Protein AF-A0A961ISQ4-F1 (afdb_monomer_lite)

Foldseek 3Di:
DFKWAFQVHRVAIWADPDPVAQWIQGPNDIDGLWVNNVVVCVVVPHPDPTDDSQQTIDGPRHGNVVVVVVVD

Sequence (72 aa):
NSILYFSKNNSITSIVEDANSNRIIFDGKKMSLSAAALKVLKNIGYNWSSARGSDYWVYEGKTLTARRLELV

Radius of gyration: 11.43 Å; chains: 1; bounding box: 29×21×29 Å

pLDDT: mean 90.15, std 6.5, range [58.5, 95.56]

Structure (mmCIF, N/CA/C/O backbone):
data_AF-A0A961ISQ4-F1
#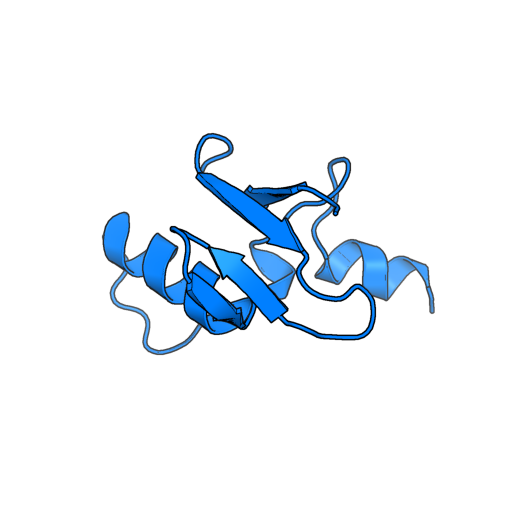
_entry.id   AF-A0A961ISQ4-F1
#
loop_
_atom_site.group_PDB
_atom_site.id
_atom_site.type_symbol
_atom_site.label_atom_id
_atom_site.label_alt_id
_atom_site.label_comp_id
_atom_site.label_asym_id
_atom_site.label_entity_id
_atom_site.label_seq_id
_atom_site.pdbx_PDB_ins_code
_atom_site.Cartn_x
_atom_site.Cartn_y
_atom_site.Cartn_z
_atom_site.occupancy
_atom_site.B_iso_or_equiv
_atom_site.auth_seq_id
_atom_site.auth_comp_id
_atom_site.auth_asym_id
_atom_site.auth_atom_id
_atom_site.pdbx_PDB_model_num
ATOM 1 N N . ASN A 1 1 ? -2.261 10.358 -12.760 1.00 71.94 1 ASN A N 1
ATOM 2 C CA . ASN A 1 1 ? -2.039 9.683 -11.463 1.00 71.94 1 ASN A CA 1
ATOM 3 C C . ASN A 1 1 ? -2.465 8.234 -11.576 1.00 71.94 1 ASN A C 1
ATOM 5 O O . ASN A 1 1 ? -3.582 7.987 -12.014 1.00 71.94 1 ASN A O 1
ATOM 9 N N . SER A 1 2 ? -1.586 7.297 -11.231 1.00 88.62 2 SER A N 1
ATOM 10 C CA . SER A 1 2 ? -1.875 5.857 -11.287 1.00 88.62 2 SER A CA 1
ATOM 11 C C . SER A 1 2 ? -2.638 5.397 -10.043 1.00 88.62 2 SER A C 1
ATOM 13 O O . SER A 1 2 ? -2.418 5.936 -8.958 1.00 88.62 2 SER A O 1
ATOM 15 N N . ILE A 1 3 ? -3.518 4.404 -10.189 1.00 93.19 3 ILE A N 1
ATOM 16 C CA . ILE A 1 3 ? -4.265 3.802 -9.074 1.00 93.19 3 ILE A CA 1
ATOM 17 C C . ILE A 1 3 ? -3.561 2.517 -8.645 1.00 93.19 3 ILE A C 1
ATOM 19 O O . ILE A 1 3 ? -3.271 1.661 -9.480 1.00 93.19 3 ILE A O 1
ATOM 23 N N . LEU A 1 4 ? -3.308 2.377 -7.346 1.00 93.88 4 LEU A N 1
ATOM 24 C CA . LEU A 1 4 ? -2.815 1.144 -6.742 1.00 93.88 4 LEU A CA 1
ATOM 25 C C . LEU A 1 4 ? -3.942 0.448 -5.990 1.00 93.88 4 LEU A C 1
ATOM 27 O O . LEU A 1 4 ? -4.715 1.092 -5.280 1.00 93.88 4 LEU A O 1
ATOM 31 N N . TYR A 1 5 ? -3.969 -0.873 -6.086 1.00 95.56 5 TYR A N 1
ATOM 32 C CA . TYR A 1 5 ? -4.920 -1.734 -5.392 1.00 95.56 5 TYR A CA 1
ATOM 33 C C . TYR A 1 5 ? -4.226 -2.452 -4.243 1.00 95.56 5 TYR A C 1
ATOM 35 O O . TYR A 1 5 ? -3.054 -2.816 -4.348 1.00 95.56 5 TYR A O 1
ATOM 43 N N . PHE A 1 6 ? -4.932 -2.664 -3.140 1.00 94.94 6 PHE A N 1
ATOM 44 C CA . PHE A 1 6 ? -4.383 -3.413 -2.020 1.00 94.94 6 PHE A CA 1
ATOM 45 C C . PHE A 1 6 ? -4.483 -4.924 -2.271 1.00 94.94 6 PHE A C 1
ATOM 47 O O . PHE A 1 6 ? -5.563 -5.443 -2.537 1.00 94.94 6 PHE A O 1
ATOM 54 N N . SER A 1 7 ? -3.374 -5.654 -2.139 1.00 93.56 7 SER A N 1
ATOM 55 C CA . SER A 1 7 ? -3.267 -7.069 -2.528 1.00 93.56 7 SER A CA 1
ATOM 56 C C . SER A 1 7 ? -4.199 -8.011 -1.762 1.00 93.56 7 SER A C 1
ATOM 58 O O . SER A 1 7 ? -4.600 -9.040 -2.294 1.00 93.56 7 SER A O 1
ATOM 60 N N . LYS A 1 8 ? -4.558 -7.672 -0.516 1.00 88.88 8 LYS A N 1
ATOM 61 C CA . LYS A 1 8 ? -5.486 -8.469 0.310 1.00 88.88 8 LYS A CA 1
ATOM 62 C C . LYS A 1 8 ? -6.951 -8.053 0.162 1.00 88.88 8 LYS A C 1
ATOM 64 O O . LYS A 1 8 ? -7.820 -8.756 0.664 1.00 88.88 8 LYS A O 1
ATOM 69 N N . ASN A 1 9 ? -7.225 -6.900 -0.447 1.00 89.56 9 ASN A N 1
ATOM 70 C CA . ASN A 1 9 ? -8.578 -6.399 -0.666 1.00 89.56 9 ASN A CA 1
ATOM 71 C C . ASN A 1 9 ? -8.576 -5.369 -1.803 1.00 89.56 9 ASN A C 1
ATOM 73 O O . ASN A 1 9 ? -8.302 -4.190 -1.582 1.00 89.56 9 ASN A O 1
ATOM 77 N N . ASN A 1 10 ? -8.944 -5.805 -3.006 1.00 86.88 10 ASN A N 1
ATOM 78 C CA . ASN A 1 10 ? -8.964 -4.960 -4.201 1.00 86.88 10 ASN A CA 1
ATOM 79 C C . ASN A 1 10 ? -9.982 -3.807 -4.146 1.00 86.88 10 ASN A C 1
ATOM 81 O O . ASN A 1 10 ? -9.891 -2.903 -4.969 1.00 86.88 10 ASN A O 1
ATOM 85 N N . SER A 1 11 ? -10.914 -3.795 -3.187 1.00 91.19 11 SER A N 1
ATOM 86 C CA . SER A 1 11 ? -11.811 -2.645 -2.970 1.00 91.19 11 SER A CA 1
ATOM 87 C C . SER A 1 11 ? -11.079 -1.452 -2.348 1.00 91.19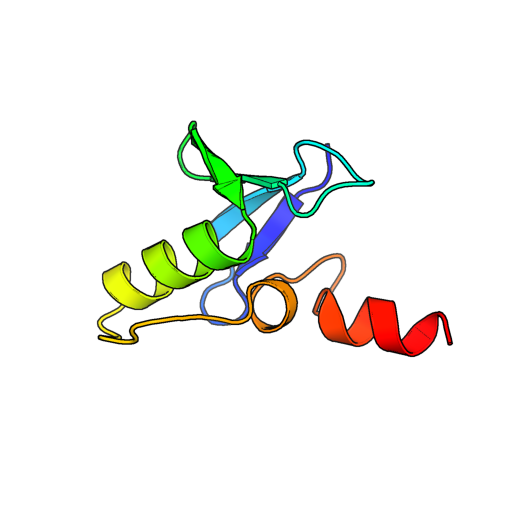 11 SER A C 1
ATOM 89 O O . SER A 1 11 ? -11.587 -0.334 -2.349 1.00 91.19 11 SER A O 1
ATOM 91 N N . ILE A 1 12 ? -9.890 -1.682 -1.785 1.00 94.00 12 ILE A N 1
ATOM 92 C CA . ILE A 1 12 ? -9.059 -0.650 -1.178 1.00 94.00 12 ILE A CA 1
ATOM 93 C C . ILE A 1 12 ? -8.079 -0.137 -2.226 1.00 94.00 12 ILE A C 1
ATOM 95 O O . ILE A 1 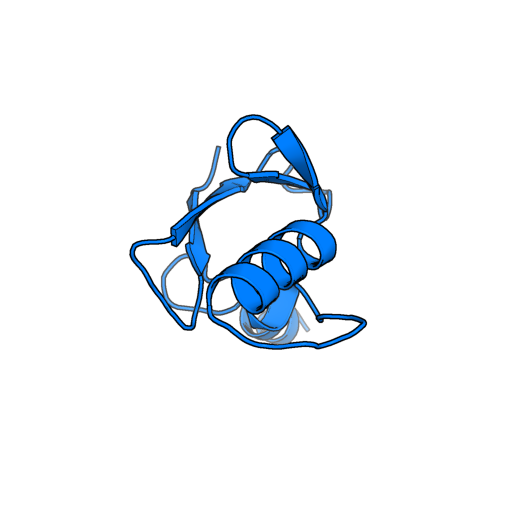12 ? -7.208 -0.868 -2.704 1.00 94.00 12 ILE A O 1
ATOM 99 N N . THR A 1 13 ? -8.200 1.149 -2.538 1.00 95.44 13 THR A N 1
ATOM 100 C CA . THR A 1 13 ? -7.394 1.819 -3.559 1.00 95.44 13 THR A CA 1
ATOM 101 C C . THR A 1 13 ? -6.597 2.984 -2.987 1.00 95.44 13 THR A C 1
ATOM 103 O O . THR A 1 13 ? -6.990 3.610 -2.002 1.00 95.44 13 THR A O 1
ATOM 106 N N . SER A 1 14 ? -5.488 3.318 -3.636 1.00 94.75 14 SER A N 1
ATOM 107 C CA . SER A 1 14 ? -4.726 4.544 -3.391 1.00 94.75 14 SER A CA 1
ATOM 108 C C . SER A 1 14 ? -4.276 5.165 -4.708 1.00 94.75 14 SER A C 1
ATOM 110 O O . SER A 1 14 ? -4.279 4.506 -5.747 1.00 94.75 14 SER A O 1
ATOM 112 N N . ILE A 1 15 ? -3.912 6.443 -4.677 1.00 94.75 15 ILE A N 1
ATOM 113 C CA . ILE A 1 15 ? -3.470 7.182 -5.860 1.00 94.75 15 ILE A CA 1
ATOM 114 C C . ILE A 1 15 ? -1.986 7.493 -5.704 1.00 94.75 15 ILE A C 1
ATOM 116 O O . ILE A 1 15 ? -1.578 8.027 -4.676 1.00 94.75 15 ILE A O 1
ATOM 120 N N . VAL A 1 16 ? -1.173 7.197 -6.714 1.00 92.75 16 VAL A N 1
ATOM 121 C CA . VAL A 1 16 ? 0.241 7.591 -6.726 1.00 92.75 16 VAL A CA 1
ATOM 122 C C . VAL A 1 16 ? 0.335 9.114 -6.766 1.00 92.75 16 VAL A C 1
ATOM 124 O O . VAL A 1 16 ? -0.209 9.737 -7.680 1.00 92.75 16 VAL A O 1
ATOM 127 N N . GLU A 1 17 ? 0.997 9.700 -5.765 1.00 91.19 17 GLU A N 1
ATOM 128 C CA . GLU A 1 17 ? 1.241 11.145 -5.715 1.00 91.19 17 GLU A CA 1
ATOM 129 C C . GLU A 1 17 ? 2.372 11.529 -6.674 1.00 91.19 17 GLU A C 1
ATOM 131 O O . GLU A 1 17 ? 2.229 12.462 -7.458 1.00 91.19 17 GLU A O 1
ATOM 136 N N . ASP A 1 18 ? 3.479 10.789 -6.613 1.00 83.19 18 ASP A N 1
ATOM 137 C CA . ASP A 1 18 ? 4.684 11.019 -7.404 1.00 83.19 18 ASP A CA 1
ATOM 138 C C . ASP A 1 18 ? 5.289 9.667 -7.800 1.00 83.19 18 ASP A C 1
ATOM 140 O O . ASP A 1 18 ? 5.549 8.821 -6.945 1.00 83.19 18 ASP A O 1
ATOM 144 N N . ALA A 1 19 ? 5.505 9.466 -9.101 1.00 74.00 19 ALA A N 1
ATOM 145 C CA . ALA A 1 19 ? 6.054 8.232 -9.661 1.00 74.00 19 ALA A CA 1
ATOM 146 C C . ALA A 1 19 ? 7.519 7.982 -9.264 1.00 74.00 19 ALA A C 1
ATOM 148 O O . ALA A 1 19 ? 7.964 6.837 -9.278 1.00 74.00 19 ALA A O 1
ATOM 149 N N . ASN A 1 20 ? 8.255 9.030 -8.885 1.00 78.81 20 ASN A N 1
ATOM 150 C CA . ASN A 1 20 ? 9.642 8.930 -8.426 1.00 78.81 20 ASN A CA 1
ATOM 151 C C . ASN A 1 20 ? 9.753 8.807 -6.900 1.00 78.81 20 ASN A C 1
ATOM 153 O O . ASN A 1 20 ? 10.856 8.737 -6.356 1.00 78.81 20 ASN A O 1
ATOM 157 N N . SER A 1 21 ? 8.621 8.784 -6.191 1.00 80.31 21 SER A N 1
ATOM 158 C CA . SER A 1 21 ? 8.570 8.703 -4.737 1.00 80.31 21 SER A CA 1
ATOM 159 C C . SER A 1 21 ? 7.783 7.484 -4.266 1.00 80.31 21 SER A C 1
ATOM 161 O O . SER A 1 21 ? 6.982 6.888 -4.977 1.00 80.31 21 SER A O 1
ATOM 163 N N . ASN A 1 22 ? 7.964 7.125 -2.999 1.00 83.81 22 ASN A N 1
ATOM 164 C CA . ASN A 1 22 ? 7.167 6.104 -2.324 1.00 83.81 22 ASN A CA 1
ATOM 165 C C . ASN A 1 22 ? 5.889 6.688 -1.694 1.00 83.81 22 ASN A C 1
ATOM 167 O O . ASN A 1 22 ? 5.406 6.151 -0.690 1.00 83.81 22 ASN A O 1
ATOM 171 N N . ARG A 1 23 ? 5.377 7.804 -2.230 1.00 91.44 23 ARG A N 1
ATOM 172 C CA . ARG A 1 23 ? 4.247 8.557 -1.679 1.00 91.44 23 ARG A CA 1
ATOM 173 C C . ARG A 1 23 ? 2.972 8.357 -2.481 1.00 91.44 23 ARG A C 1
ATOM 175 O O . ARG A 1 23 ? 2.962 8.351 -3.711 1.00 91.44 23 ARG A O 1
ATOM 182 N N . ILE A 1 24 ? 1.883 8.216 -1.741 1.00 94.38 24 ILE A N 1
ATOM 183 C CA . ILE A 1 24 ? 0.545 7.986 -2.259 1.00 94.38 24 ILE A CA 1
ATOM 184 C C . ILE A 1 24 ? -0.464 8.839 -1.501 1.00 94.38 24 ILE A C 1
ATOM 186 O O . ILE A 1 24 ? -0.268 9.206 -0.341 1.00 94.38 24 ILE A O 1
ATOM 190 N N . ILE A 1 25 ? -1.575 9.124 -2.160 1.00 95.19 25 ILE A N 1
ATOM 191 C CA . ILE A 1 25 ? -2.770 9.689 -1.560 1.00 95.19 25 ILE A CA 1
ATOM 192 C C . ILE A 1 25 ? -3.671 8.514 -1.195 1.00 95.19 25 ILE A C 1
ATOM 194 O O . ILE A 1 25 ? -4.199 7.815 -2.063 1.00 95.19 25 ILE A O 1
ATOM 198 N N . PHE A 1 26 ? -3.823 8.289 0.104 1.00 94.81 26 PHE A N 1
ATOM 199 C CA . PHE A 1 26 ? -4.702 7.274 0.662 1.00 94.81 26 PHE A CA 1
ATOM 200 C C . PHE A 1 26 ? -5.685 7.947 1.612 1.00 94.81 26 PHE A C 1
ATOM 202 O O . PHE A 1 26 ? -5.262 8.655 2.528 1.00 94.81 26 PHE A O 1
ATOM 209 N N . ASP A 1 27 ? -6.988 7.740 1.395 1.00 91.19 27 ASP A N 1
ATOM 210 C CA . ASP A 1 27 ? -8.039 8.335 2.236 1.00 91.19 27 ASP A CA 1
ATOM 211 C C . ASP A 1 27 ? -7.921 9.878 2.306 1.00 91.19 27 ASP A C 1
ATOM 213 O O . ASP A 1 27 ? -7.900 10.490 3.372 1.00 91.19 27 ASP A O 1
ATOM 217 N N . GLY A 1 28 ? -7.681 10.507 1.146 1.00 92.06 28 GLY A N 1
ATOM 218 C CA . GLY A 1 28 ? -7.478 11.957 1.010 1.00 92.06 28 GLY A CA 1
ATOM 219 C C . GLY A 1 28 ? -6.174 12.505 1.608 1.00 92.06 28 GLY A C 1
ATOM 220 O O . GLY A 1 28 ? -5.911 13.701 1.501 1.00 92.06 28 GLY A O 1
ATOM 221 N N . LYS A 1 29 ? -5.331 11.661 2.220 1.00 94.06 29 LYS A N 1
ATOM 222 C CA . LYS A 1 29 ? -4.091 12.073 2.891 1.00 94.06 29 LYS A CA 1
ATOM 223 C C . LYS A 1 29 ? -2.857 11.569 2.155 1.00 94.06 29 LYS A C 1
ATOM 225 O O . LYS A 1 29 ? -2.768 10.401 1.785 1.00 94.06 29 LYS A O 1
ATOM 230 N N . LYS A 1 30 ? -1.871 12.452 2.008 1.00 94.12 30 LYS A N 1
ATOM 231 C CA . LYS A 1 30 ? -0.543 12.123 1.482 1.00 94.12 30 LYS A CA 1
ATOM 232 C C . LYS A 1 30 ? 0.246 11.355 2.538 1.00 94.12 30 LYS A C 1
ATOM 234 O O . LYS A 1 30 ? 0.428 11.843 3.652 1.00 94.12 30 LYS A O 1
ATOM 239 N N . MET A 1 31 ? 0.699 10.154 2.204 1.00 94.88 31 MET A N 1
ATOM 240 C CA . MET A 1 31 ? 1.506 9.313 3.087 1.00 94.88 31 MET A CA 1
ATOM 241 C C . MET A 1 31 ? 2.386 8.355 2.283 1.00 94.88 31 MET A C 1
ATOM 243 O O . MET A 1 31 ? 2.259 8.246 1.068 1.00 94.88 31 MET A O 1
ATOM 247 N N . SER A 1 32 ? 3.299 7.649 2.949 1.00 93.69 32 SER A N 1
ATOM 248 C CA . SER A 1 32 ? 4.116 6.635 2.281 1.00 93.69 32 SER A CA 1
ATOM 249 C C . SER A 1 32 ? 3.333 5.344 2.013 1.00 93.69 32 SER A C 1
ATOM 251 O O . SER A 1 32 ? 2.379 5.022 2.727 1.00 93.69 32 SER A O 1
ATOM 253 N N . LEU A 1 33 ? 3.788 4.552 1.036 1.00 93.50 33 LEU A N 1
ATOM 254 C CA . LEU A 1 33 ? 3.257 3.216 0.727 1.00 93.50 33 LEU A CA 1
ATOM 255 C C . LEU A 1 33 ? 3.151 2.332 1.978 1.00 93.50 33 LEU A C 1
ATOM 257 O O . LEU A 1 33 ? 2.137 1.668 2.192 1.00 93.50 33 LEU A O 1
ATOM 261 N N . SER A 1 34 ? 4.190 2.332 2.816 1.00 94.69 34 SER A N 1
ATOM 262 C CA . SER A 1 34 ? 4.235 1.537 4.047 1.00 94.69 34 SER A CA 1
ATOM 263 C C . SER A 1 34 ? 3.252 2.039 5.101 1.00 94.69 34 SER A C 1
ATOM 265 O O . SER A 1 34 ? 2.589 1.225 5.739 1.00 94.69 34 SER A O 1
ATOM 267 N N . ALA A 1 35 ? 3.114 3.360 5.268 1.00 94.62 35 ALA A N 1
ATOM 268 C CA . ALA A 1 35 ? 2.159 3.937 6.213 1.00 94.62 35 ALA A CA 1
ATOM 269 C C . ALA A 1 35 ? 0.711 3.613 5.815 1.00 94.62 35 ALA A C 1
ATOM 271 O O . ALA A 1 35 ? -0.082 3.193 6.658 1.00 94.62 35 ALA A O 1
ATOM 272 N N . ALA A 1 36 ? 0.389 3.735 4.526 1.00 95.25 36 ALA A N 1
ATOM 273 C CA . ALA A 1 36 ? -0.925 3.377 4.009 1.00 95.25 36 ALA A CA 1
ATOM 274 C C . ALA A 1 36 ? -1.201 1.876 4.160 1.00 95.25 36 ALA A C 1
ATOM 276 O O . ALA A 1 36 ? -2.254 1.497 4.665 1.00 95.25 36 ALA A O 1
ATOM 277 N N . ALA A 1 37 ? -0.237 1.018 3.802 1.00 95.06 37 ALA A N 1
ATOM 278 C CA . ALA A 1 37 ? -0.385 -0.426 3.956 1.00 95.06 37 ALA A CA 1
ATOM 279 C C . ALA A 1 37 ? -0.611 -0.813 5.421 1.00 95.06 37 ALA A C 1
ATOM 281 O O . ALA A 1 37 ? -1.514 -1.587 5.722 1.00 95.06 37 ALA A O 1
ATOM 282 N N . LEU A 1 38 ? 0.151 -0.224 6.347 1.00 95.06 38 LEU A N 1
ATOM 283 C CA . LEU A 1 38 ? -0.019 -0.454 7.777 1.00 95.06 38 LEU A CA 1
ATOM 284 C C . LEU A 1 38 ? -1.396 0.003 8.276 1.00 95.06 38 LEU A C 1
ATOM 286 O O . LEU A 1 38 ? -2.015 -0.699 9.072 1.00 95.06 38 LEU A O 1
ATOM 290 N N . LYS A 1 39 ? -1.899 1.150 7.797 1.00 94.25 39 LYS A N 1
ATOM 291 C CA . LYS A 1 39 ? -3.246 1.643 8.129 1.00 94.25 39 LYS A CA 1
ATOM 292 C C . LYS A 1 39 ? -4.322 0.661 7.663 1.00 94.25 39 LYS A C 1
ATOM 294 O O . LYS A 1 39 ? -5.224 0.347 8.434 1.00 94.25 39 LYS A O 1
ATOM 299 N N . VAL A 1 40 ? -4.198 0.136 6.443 1.00 94.31 40 VAL A N 1
ATOM 300 C CA . VAL A 1 40 ? -5.114 -0.883 5.909 1.00 94.31 40 VAL A CA 1
ATOM 301 C C . VAL A 1 40 ? -5.052 -2.167 6.729 1.00 94.31 40 VAL A C 1
ATOM 303 O O . VAL A 1 40 ? -6.089 -2.679 7.135 1.00 94.31 40 VAL A O 1
ATOM 306 N N . LEU A 1 41 ? -3.846 -2.660 7.017 1.00 93.75 41 LEU A N 1
ATOM 307 C CA . LEU A 1 41 ? -3.627 -3.877 7.799 1.00 93.75 41 LEU A CA 1
ATOM 308 C C . LEU A 1 41 ? -4.252 -3.773 9.193 1.00 93.75 41 LEU A C 1
ATOM 310 O O . LEU A 1 41 ? -4.952 -4.690 9.612 1.00 93.75 41 LEU A O 1
ATOM 314 N N . LYS A 1 42 ? -4.083 -2.630 9.865 1.00 93.19 42 LYS A N 1
ATOM 315 C CA . LYS A 1 42 ? -4.741 -2.350 11.147 1.00 93.19 42 LYS A CA 1
ATOM 316 C C . LYS A 1 42 ? -6.262 -2.334 11.028 1.00 93.19 42 LYS A C 1
ATOM 318 O O . LYS A 1 42 ? -6.937 -2.908 11.874 1.00 93.19 42 LYS A O 1
ATOM 323 N N . ASN A 1 43 ? -6.799 -1.739 9.963 1.00 90.81 43 ASN A N 1
ATOM 324 C CA . ASN A 1 43 ? -8.243 -1.665 9.740 1.00 90.81 43 ASN A CA 1
ATOM 325 C C . ASN A 1 43 ? -8.893 -3.038 9.491 1.00 90.81 43 ASN A C 1
ATOM 327 O O . ASN A 1 43 ? -10.055 -3.232 9.822 1.00 90.81 43 ASN A O 1
ATOM 331 N N . ILE A 1 44 ? -8.148 -3.995 8.929 1.00 90.31 44 ILE A N 1
ATOM 332 C CA . ILE A 1 44 ? -8.624 -5.371 8.695 1.00 90.31 44 ILE A CA 1
ATOM 333 C C . ILE A 1 44 ? -8.238 -6.347 9.824 1.00 90.31 44 ILE A C 1
ATOM 335 O O . ILE A 1 44 ? -8.378 -7.555 9.659 1.00 90.31 44 ILE A O 1
ATOM 339 N N . GLY A 1 45 ? -7.755 -5.838 10.966 1.00 91.19 45 GLY A N 1
ATOM 340 C CA . GLY A 1 45 ? -7.533 -6.623 12.187 1.00 91.19 45 GLY A CA 1
ATOM 341 C C . GLY A 1 45 ? -6.102 -7.115 12.438 1.00 91.19 45 GLY A C 1
ATOM 342 O O . GLY A 1 45 ? -5.879 -7.846 13.401 1.00 91.19 45 GLY A O 1
ATOM 343 N N . TYR A 1 46 ? -5.108 -6.723 11.634 1.00 90.56 46 TYR A N 1
ATOM 344 C CA . TYR A 1 46 ? -3.703 -7.056 11.906 1.00 90.56 46 TYR A CA 1
ATOM 345 C C . TYR A 1 46 ? -3.050 -6.034 12.843 1.00 90.56 46 TYR A C 1
ATOM 347 O O . TYR A 1 46 ? -3.053 -4.835 12.574 1.00 90.56 46 TYR A O 1
ATOM 355 N N . ASN A 1 47 ? -2.380 -6.505 13.897 1.00 89.81 47 ASN A N 1
ATOM 356 C CA . ASN A 1 47 ? -1.692 -5.643 14.866 1.00 89.81 47 ASN A CA 1
ATOM 357 C C . ASN A 1 47 ? -0.175 -5.517 14.612 1.00 89.81 47 ASN A C 1
ATOM 359 O O . ASN A 1 47 ? 0.635 -5.579 15.536 1.00 89.81 47 ASN A O 1
ATOM 363 N N . TRP A 1 48 ? 0.243 -5.405 13.350 1.00 91.62 48 TRP A N 1
ATOM 364 C CA . TRP A 1 48 ? 1.668 -5.295 13.022 1.00 91.62 48 TRP A CA 1
ATOM 365 C C . TRP A 1 48 ? 2.227 -3.903 13.349 1.00 91.62 48 TRP A C 1
ATOM 367 O O . TRP A 1 48 ? 1.519 -2.895 13.300 1.00 91.62 48 TRP A O 1
ATOM 377 N N . SER A 1 49 ? 3.523 -3.846 13.665 1.00 89.75 49 SER A N 1
ATOM 378 C CA . SER A 1 49 ? 4.256 -2.600 13.935 1.00 89.75 49 SER A CA 1
ATOM 379 C C . SER A 1 49 ? 4.782 -1.931 12.662 1.00 89.75 49 SER A C 1
ATOM 381 O O . SER A 1 49 ? 4.978 -0.718 12.633 1.00 89.75 49 SER A O 1
ATOM 383 N N . SER A 1 50 ? 4.990 -2.706 11.596 1.00 90.06 50 SER A N 1
ATOM 384 C CA . SER A 1 50 ? 5.490 -2.228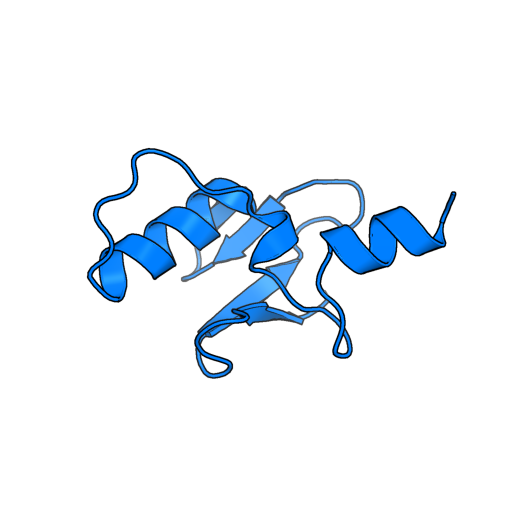 10.309 1.00 90.06 50 SER A CA 1
ATOM 385 C C . SER A 1 50 ? 4.974 -3.092 9.158 1.00 90.06 50 SER A C 1
ATOM 387 O O . SER A 1 50 ? 4.567 -4.237 9.352 1.00 90.06 50 SER A O 1
ATOM 389 N N . ALA A 1 51 ? 4.974 -2.527 7.951 1.00 91.12 51 ALA A N 1
ATOM 390 C CA . ALA A 1 51 ? 4.617 -3.225 6.724 1.00 91.12 51 ALA A CA 1
ATOM 391 C C . 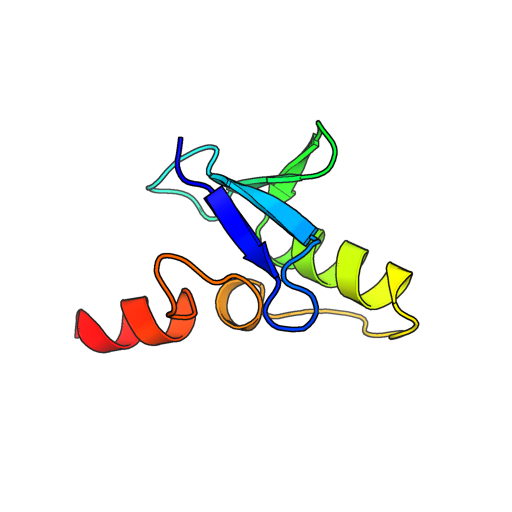ALA A 1 51 ? 5.518 -2.754 5.580 1.00 91.12 51 ALA A C 1
ATOM 393 O O . ALA A 1 51 ? 5.802 -1.561 5.448 1.00 91.12 51 ALA A O 1
ATOM 394 N N . ARG A 1 52 ? 5.948 -3.685 4.727 1.00 91.50 52 ARG A N 1
ATOM 395 C CA . ARG A 1 52 ? 6.633 -3.364 3.473 1.00 91.50 52 ARG A CA 1
ATOM 396 C C . ARG A 1 52 ? 5.590 -2.959 2.441 1.00 91.50 52 ARG A C 1
ATOM 398 O O . ARG A 1 52 ? 4.965 -3.815 1.831 1.00 91.50 52 ARG A O 1
ATOM 405 N N . GLY A 1 53 ? 5.368 -1.656 2.267 1.00 91.06 53 GLY A N 1
ATOM 406 C CA . GLY A 1 53 ? 4.285 -1.160 1.414 1.00 91.06 53 GLY A CA 1
ATOM 407 C C . GLY A 1 53 ? 4.296 -1.744 -0.003 1.00 91.06 53 GLY A C 1
ATOM 408 O O . GLY A 1 53 ? 3.245 -2.117 -0.513 1.00 91.06 53 GLY A O 1
ATOM 409 N N . SER A 1 54 ? 5.472 -1.899 -0.615 1.00 91.38 54 SER A N 1
ATOM 410 C CA . SER A 1 54 ? 5.612 -2.412 -1.986 1.00 91.38 54 SER A CA 1
ATOM 411 C C . SER A 1 54 ? 5.114 -3.849 -2.184 1.00 91.38 54 SER A C 1
ATOM 413 O O . SER A 1 54 ? 4.758 -4.208 -3.305 1.00 91.38 54 SER A O 1
ATOM 415 N N . ASP A 1 55 ? 5.035 -4.643 -1.112 1.00 93.19 55 ASP A N 1
ATOM 416 C CA . ASP A 1 55 ? 4.509 -6.014 -1.146 1.00 93.19 55 ASP A CA 1
ATOM 417 C C . ASP A 1 55 ? 2.970 -6.040 -1.140 1.00 93.19 55 ASP A C 1
ATOM 419 O O . ASP A 1 55 ? 2.355 -7.031 -1.534 1.00 93.19 55 ASP A O 1
ATOM 423 N N . TYR A 1 56 ? 2.335 -4.948 -0.705 1.00 93.88 56 TYR A N 1
ATOM 424 C CA . TYR A 1 56 ? 0.883 -4.860 -0.555 1.00 93.88 56 TYR A CA 1
ATOM 425 C C . TYR A 1 56 ? 0.188 -4.043 -1.636 1.00 93.88 56 TYR A C 1
ATOM 427 O O . TYR A 1 56 ? -1.015 -4.199 -1.824 1.00 93.88 56 TYR A O 1
ATOM 435 N N . TRP A 1 57 ? 0.908 -3.179 -2.343 1.00 94.56 57 TRP A N 1
ATOM 436 C CA . TRP A 1 57 ? 0.325 -2.364 -3.402 1.00 94.56 57 TRP A CA 1
ATOM 437 C C . TRP A 1 57 ? 0.542 -3.000 -4.770 1.00 94.56 57 TRP A C 1
ATOM 439 O O . TRP A 1 57 ? 1.663 -3.359 -5.130 1.00 94.56 57 TRP A O 1
ATOM 449 N N . VAL A 1 58 ? -0.547 -3.119 -5.525 1.00 94.25 58 VAL A N 1
ATOM 450 C CA . VAL A 1 58 ? -0.617 -3.756 -6.840 1.00 94.25 58 VAL A CA 1
ATOM 451 C C . VAL A 1 58 ? -0.911 -2.706 -7.903 1.00 94.25 58 VAL A C 1
ATOM 453 O O . VAL A 1 58 ? -1.856 -1.928 -7.774 1.00 94.25 58 VAL A O 1
ATOM 456 N N . TYR A 1 59 ? -0.120 -2.722 -8.971 1.00 92.38 59 TYR A N 1
ATOM 457 C CA . TYR A 1 59 ? -0.304 -1.912 -10.168 1.00 92.38 59 TYR A CA 1
ATOM 458 C C . TYR A 1 59 ? -0.291 -2.824 -11.400 1.00 92.38 59 TYR A C 1
ATOM 460 O O . TYR A 1 59 ? 0.653 -3.595 -11.584 1.00 92.38 59 TYR A O 1
ATOM 468 N N . GLU A 1 60 ? -1.343 -2.756 -12.223 1.00 90.06 60 GLU A N 1
ATOM 469 C CA . GLU A 1 60 ? -1.556 -3.602 -13.418 1.00 90.06 60 GLU A CA 1
ATOM 470 C C . GLU A 1 60 ? -1.329 -5.102 -13.145 1.00 90.06 60 GLU A C 1
ATOM 472 O O . GLU A 1 60 ? -0.609 -5.794 -13.859 1.00 90.06 60 GLU A O 1
ATOM 477 N N . GLY A 1 61 ? -1.905 -5.607 -12.052 1.00 89.25 61 GLY A N 1
ATOM 478 C CA . GLY A 1 61 ? -1.853 -7.031 -11.701 1.00 89.25 61 GLY A CA 1
ATOM 479 C C . GLY A 1 61 ? -0.558 -7.508 -11.033 1.00 89.25 61 GLY A C 1
ATOM 480 O O . GLY A 1 61 ? -0.506 -8.655 -10.601 1.00 89.25 61 GLY A O 1
ATOM 481 N N . LYS A 1 62 ? 0.462 -6.652 -10.875 1.00 92.44 62 LYS A N 1
ATOM 482 C CA . LYS A 1 62 ? 1.719 -6.996 -10.185 1.00 92.44 62 LYS A CA 1
ATOM 483 C C . LYS A 1 62 ? 1.949 -6.133 -8.950 1.00 92.44 62 LYS A C 1
ATOM 485 O O . LYS A 1 62 ? 1.629 -4.945 -8.952 1.00 92.44 62 LYS A O 1
ATOM 490 N N . THR A 1 63 ? 2.535 -6.706 -7.898 1.00 93.19 63 THR A N 1
ATOM 491 C CA . THR A 1 63 ? 2.989 -5.914 -6.744 1.00 93.19 63 THR A CA 1
ATOM 492 C C . THR A 1 63 ? 4.130 -4.986 -7.154 1.00 93.19 63 THR A C 1
ATOM 494 O O . THR A 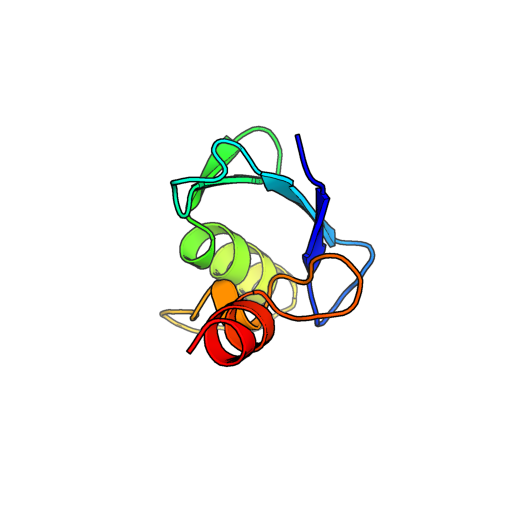1 63 ? 4.895 -5.293 -8.072 1.00 93.19 63 THR A O 1
ATOM 497 N N . LEU A 1 64 ? 4.287 -3.856 -6.466 1.00 90.25 64 LEU A N 1
ATOM 498 C CA . LEU A 1 64 ? 5.399 -2.941 -6.742 1.00 90.25 64 LEU A CA 1
ATOM 499 C C . LEU A 1 64 ? 6.763 -3.615 -6.529 1.00 90.25 64 LEU A C 1
ATOM 501 O O . LEU A 1 64 ? 7.705 -3.336 -7.267 1.00 90.25 64 LEU A O 1
ATOM 505 N N . THR A 1 65 ? 6.864 -4.534 -5.563 1.00 90.44 65 THR A N 1
ATOM 506 C CA . THR A 1 65 ? 8.072 -5.349 -5.365 1.00 90.44 65 THR A CA 1
ATOM 507 C C . THR A 1 65 ? 8.370 -6.223 -6.583 1.00 90.44 65 THR A C 1
ATOM 509 O O . THR A 1 65 ? 9.507 -6.221 -7.048 1.00 90.44 65 THR A O 1
ATOM 512 N N . ALA A 1 66 ? 7.368 -6.916 -7.140 1.00 89.50 66 ALA A N 1
ATOM 513 C CA . ALA A 1 66 ? 7.556 -7.738 -8.337 1.00 89.50 66 ALA A CA 1
ATOM 514 C C . ALA A 1 66 ? 8.007 -6.892 -9.535 1.00 89.50 66 ALA A C 1
ATOM 516 O O . ALA A 1 66 ? 8.969 -7.245 -10.207 1.00 89.50 66 ALA A O 1
ATOM 517 N N . ARG A 1 67 ? 7.391 -5.721 -9.744 1.00 87.69 67 ARG A N 1
ATOM 518 C CA . ARG A 1 67 ? 7.789 -4.804 -10.827 1.00 87.69 67 ARG A CA 1
ATOM 519 C C . ARG A 1 67 ? 9.222 -4.298 -10.676 1.00 87.69 67 ARG A C 1
ATOM 521 O O . ARG A 1 67 ? 9.910 -4.129 -11.672 1.00 87.69 67 ARG A O 1
ATOM 528 N N . ARG A 1 68 ? 9.687 -4.068 -9.444 1.00 84.25 68 ARG A N 1
ATOM 529 C CA . ARG A 1 68 ? 11.077 -3.666 -9.186 1.00 84.25 68 ARG A CA 1
ATOM 530 C C . ARG A 1 68 ? 12.070 -4.782 -9.514 1.00 84.25 68 ARG A C 1
ATOM 532 O O . ARG A 1 68 ? 13.173 -4.481 -9.950 1.00 84.25 68 ARG A O 1
ATOM 539 N N . LEU A 1 69 ? 11.685 -6.036 -9.293 1.00 84.25 69 LEU A N 1
ATOM 540 C CA . LEU A 1 69 ? 12.519 -7.202 -9.579 1.00 84.25 69 LEU A CA 1
ATOM 541 C C . LEU A 1 69 ? 12.626 -7.517 -11.080 1.00 84.25 69 LEU A C 1
ATOM 543 O O . LEU A 1 69 ? 13.560 -8.187 -11.481 1.00 84.25 69 LEU A O 1
ATOM 547 N N . GLU A 1 70 ? 11.684 -7.053 -11.901 1.00 82.25 70 GLU A N 1
ATOM 548 C CA . GLU A 1 70 ? 11.719 -7.228 -13.365 1.00 82.25 70 GLU A CA 1
ATOM 549 C C . GLU A 1 70 ? 12.593 -6.184 -14.081 1.00 82.25 70 GLU A C 1
ATOM 551 O O . GLU A 1 70 ? 12.839 -6.305 -15.277 1.00 82.25 70 GLU A O 1
ATOM 556 N N . LEU A 1 71 ? 13.031 -5.142 -13.369 1.00 70.38 71 LEU A N 1
ATOM 557 C CA . LEU A 1 71 ? 13.863 -4.055 -13.900 1.00 70.38 71 LEU A CA 1
ATOM 558 C C . LEU A 1 71 ? 15.365 -4.242 -13.613 1.00 70.38 71 LEU A C 1
ATOM 560 O O . LEU A 1 71 ? 16.147 -3.337 -13.907 1.00 70.38 71 LEU A O 1
ATOM 564 N N . VAL A 1 72 ? 15.754 -5.368 -13.007 1.00 58.50 72 VAL A N 1
ATOM 565 C CA . VAL A 1 72 ? 17.147 -5.777 -12.741 1.00 58.50 72 VAL A CA 1
ATOM 566 C C . VAL A 1 72 ? 17.558 -6.902 -13.674 1.00 58.50 72 VAL A C 1
ATOM 568 O O . VAL A 1 72 ? 18.743 -6.890 -14.066 1.00 58.50 72 VAL A O 1
#

Secondary structure (DSSP, 8-state):
--EEEETTEEEEEEEES-TTSSEEEETTEEEEHHHHHHHHHHHTT---S---HHHHEEETTEEHHHHHHTT-